Protein AF-A0AAU4LB09-F1 (afdb_monomer_lite)

Sequence (173 aa):
MRSGVSPAVLIAVTAITAFTTLAGAVIAAWISARNTRNTLEHTARQAESDREEERRAQRRTARRDVYAAYSTAALLAVRDISRMLYAPLDDRAEERSVARASQHDLVVAIGPLSIEGPEAVYDAARPVMSLVAEYRQVAKTREWSDAKVVEARNEASRAVSRFLRACSTALDE

Structure (mmCIF, N/CA/C/O backbone):
data_AF-A0AAU4LB09-F1
#
_entry.id   AF-A0AAU4LB09-F1
#
loop_
_atom_site.group_PDB
_atom_site.id
_atom_site.type_symbol
_atom_site.label_atom_id
_atom_site.label_alt_id
_atom_site.label_comp_id
_atom_site.label_asym_id
_atom_site.label_entity_id
_atom_site.label_seq_id
_atom_site.pdbx_PDB_ins_code
_atom_site.Cartn_x
_atom_site.Cartn_y
_atom_site.Cartn_z
_atom_site.occupancy
_atom_site.B_iso_or_equiv
_atom_site.auth_seq_id
_atom_site.auth_comp_id
_atom_site.auth_asym_id
_atom_site.auth_atom_id
_atom_site.pdbx_PDB_model_num
ATOM 1 N N . MET A 1 1 ? -59.293 20.859 75.700 1.00 45.00 1 MET A N 1
ATOM 2 C CA . MET A 1 1 ? -58.435 20.615 74.518 1.00 45.00 1 MET A CA 1
ATOM 3 C C . MET A 1 1 ? -57.000 20.349 74.964 1.00 45.00 1 MET A C 1
ATOM 5 O O . MET A 1 1 ? -56.219 21.280 75.064 1.00 45.00 1 MET A O 1
ATOM 9 N N . ARG A 1 2 ? -56.652 19.101 75.285 1.00 48.38 2 ARG A N 1
ATOM 10 C CA . ARG A 1 2 ? -55.256 18.638 75.356 1.00 48.38 2 ARG A CA 1
ATOM 11 C C . ARG A 1 2 ? -55.269 17.169 74.951 1.00 48.38 2 ARG A C 1
ATOM 13 O O . ARG A 1 2 ? -55.437 16.297 75.793 1.00 48.38 2 ARG A O 1
ATOM 20 N N . SER A 1 3 ? -55.202 16.907 73.648 1.00 52.47 3 SER A N 1
ATOM 21 C CA . SER A 1 3 ? -54.918 15.571 73.126 1.00 52.47 3 SER A CA 1
ATOM 22 C C . SER A 1 3 ? -53.477 15.238 73.513 1.00 52.47 3 SER A C 1
ATOM 24 O O . SER A 1 3 ? -52.533 15.577 72.803 1.00 52.47 3 SER A O 1
ATOM 26 N N . GLY A 1 4 ? -53.309 14.690 74.717 1.00 57.59 4 GLY A N 1
ATOM 27 C CA . GLY A 1 4 ? -52.025 14.278 75.262 1.00 57.59 4 GLY A CA 1
ATOM 28 C C . GLY A 1 4 ? -51.550 13.037 74.531 1.00 57.59 4 GLY A C 1
ATOM 29 O O . GLY A 1 4 ? -51.891 11.920 74.909 1.00 57.59 4 GLY A O 1
ATOM 30 N N . VAL A 1 5 ? -50.788 13.234 73.460 1.00 60.38 5 VAL A N 1
ATOM 31 C CA . VAL A 1 5 ? -50.026 12.149 72.847 1.00 60.38 5 VAL A CA 1
ATOM 32 C C . VAL A 1 5 ? -49.051 11.646 73.909 1.00 60.38 5 VAL A C 1
ATOM 34 O O . VAL A 1 5 ? -48.214 12.402 74.401 1.00 60.38 5 VAL A O 1
ATOM 37 N N . SER A 1 6 ? -49.206 10.384 74.310 1.00 74.88 6 SER A N 1
ATOM 38 C CA . SER A 1 6 ? -48.315 9.740 75.273 1.00 74.88 6 SER A CA 1
ATOM 39 C C . SER A 1 6 ? -46.868 9.789 74.752 1.00 74.88 6 SER A C 1
ATOM 41 O O . SER A 1 6 ? -46.650 9.539 73.563 1.00 74.88 6 SER A O 1
ATOM 43 N N . PRO A 1 7 ? -45.864 10.066 75.606 1.00 74.44 7 PRO A N 1
ATOM 44 C CA . PRO A 1 7 ? -44.456 10.051 75.205 1.00 74.44 7 PRO A CA 1
ATOM 45 C C . PRO A 1 7 ? -44.045 8.717 74.562 1.00 74.44 7 PRO A C 1
ATOM 47 O O . PRO A 1 7 ? -43.223 8.710 73.652 1.00 74.44 7 PRO A O 1
ATOM 50 N N . ALA A 1 8 ? -44.685 7.603 74.934 1.00 76.06 8 ALA A N 1
ATOM 51 C CA . ALA A 1 8 ? -44.470 6.305 74.295 1.00 76.06 8 ALA A CA 1
ATOM 52 C C . ALA A 1 8 ? -44.914 6.279 72.817 1.00 76.06 8 ALA A C 1
ATOM 54 O O . ALA A 1 8 ? -44.255 5.656 71.990 1.00 76.06 8 ALA A O 1
ATOM 55 N N . VAL A 1 9 ? -45.991 6.991 72.463 1.00 78.62 9 VAL A N 1
ATOM 56 C CA . VAL A 1 9 ? -46.482 7.098 71.077 1.00 78.62 9 VAL A CA 1
ATOM 57 C C . VAL A 1 9 ? -45.532 7.951 70.233 1.00 78.62 9 VAL A C 1
ATOM 59 O O . VAL A 1 9 ? -45.218 7.581 69.106 1.00 78.62 9 VAL A O 1
ATOM 62 N N . LEU A 1 10 ? -45.009 9.048 70.787 1.00 78.81 10 LEU A N 1
ATOM 63 C CA . LEU A 1 10 ? -43.995 9.882 70.125 1.00 78.81 10 LEU A CA 1
ATOM 64 C C . LEU A 1 10 ? -42.691 9.111 69.869 1.00 78.81 10 LEU A C 1
ATOM 66 O O . LEU A 1 10 ? -42.138 9.195 68.771 1.00 78.81 10 LEU A O 1
ATOM 70 N N . ILE A 1 11 ? -42.235 8.320 70.845 1.00 79.31 11 ILE A N 1
ATOM 71 C CA . ILE A 1 11 ? -41.048 7.459 70.715 1.00 79.31 11 ILE A CA 1
ATOM 72 C C . ILE A 1 11 ? -41.279 6.380 69.650 1.00 79.31 11 ILE A C 1
ATOM 74 O O . ILE A 1 11 ? -40.421 6.162 68.800 1.00 79.31 11 ILE A O 1
ATOM 78 N N . ALA A 1 12 ? -42.450 5.739 69.639 1.00 79.94 12 ALA A N 1
ATOM 79 C CA . ALA A 1 12 ? -42.778 4.733 68.633 1.00 79.94 12 ALA A CA 1
ATOM 80 C C . ALA A 1 12 ? -42.802 5.321 67.212 1.00 79.94 12 ALA A C 1
ATOM 82 O O . ALA A 1 12 ? -42.206 4.753 66.301 1.00 79.94 12 ALA A O 1
ATOM 83 N N . VAL A 1 13 ? -43.434 6.482 67.017 1.00 79.19 13 VAL A N 1
ATOM 84 C CA . VAL A 1 13 ? -43.514 7.139 65.701 1.00 79.19 13 VAL A CA 1
ATOM 85 C C . VAL A 1 13 ? -42.133 7.570 65.207 1.00 79.19 13 VAL A C 1
ATOM 87 O O . VAL A 1 13 ? -41.797 7.334 64.047 1.00 79.19 13 VAL A O 1
ATOM 90 N N . THR A 1 14 ? -41.309 8.161 66.073 1.00 79.88 14 THR A N 1
ATOM 91 C CA . THR A 1 14 ? -39.938 8.565 65.716 1.00 79.88 14 THR A CA 1
ATOM 92 C C . THR A 1 14 ? -39.040 7.365 65.425 1.00 79.88 14 THR A C 1
ATOM 94 O O . THR A 1 14 ? -38.305 7.403 64.441 1.00 79.88 14 THR A O 1
ATOM 97 N N . ALA A 1 15 ? -39.152 6.274 66.189 1.00 76.88 15 ALA A N 1
ATOM 98 C CA . ALA A 1 15 ? -38.444 5.025 65.914 1.00 76.88 15 ALA A CA 1
ATOM 99 C C . ALA A 1 15 ? -38.858 4.412 64.567 1.00 76.88 15 ALA A C 1
ATOM 101 O O . ALA A 1 15 ? -37.991 4.076 63.765 1.00 76.88 15 ALA A O 1
ATOM 102 N N . ILE A 1 16 ? -40.163 4.328 64.278 1.00 79.50 16 ILE A N 1
ATOM 103 C CA . ILE A 1 16 ? -40.682 3.823 62.995 1.00 79.50 16 ILE A CA 1
ATOM 104 C C . ILE A 1 16 ? -40.191 4.695 61.838 1.00 79.50 16 ILE A C 1
ATOM 106 O O . ILE A 1 16 ? -39.727 4.161 60.836 1.00 79.50 16 ILE A O 1
ATOM 110 N N . THR A 1 17 ? -40.243 6.020 61.992 1.00 80.81 17 THR A N 1
ATOM 111 C CA . THR A 1 17 ? -39.796 6.983 60.972 1.00 80.81 17 THR A CA 1
ATOM 112 C C . THR A 1 17 ? -38.291 6.886 60.723 1.00 80.81 17 THR A C 1
ATOM 114 O O . THR A 1 17 ? -37.844 6.898 59.576 1.00 80.81 17 THR A O 1
ATOM 117 N N . ALA A 1 18 ? -37.490 6.753 61.783 1.00 75.88 18 ALA A N 1
ATOM 118 C CA . ALA A 1 18 ? -36.053 6.533 61.664 1.00 75.88 18 ALA A CA 1
ATOM 119 C C . ALA A 1 18 ? -35.763 5.209 60.941 1.00 75.88 18 ALA A C 1
ATOM 121 O O . ALA A 1 18 ? -34.924 5.174 60.043 1.00 75.88 18 ALA A O 1
ATOM 122 N N . PHE A 1 19 ? -36.505 4.145 61.263 1.00 81.88 19 PHE A N 1
ATOM 123 C CA . PHE A 1 19 ? -36.343 2.836 60.635 1.00 81.88 19 PHE A CA 1
ATOM 124 C C . PHE A 1 19 ? -36.717 2.846 59.149 1.00 81.88 19 PHE A C 1
ATOM 126 O O . PHE A 1 19 ? -35.969 2.314 58.333 1.00 81.88 19 PHE A O 1
ATOM 133 N N . THR A 1 20 ? -37.829 3.479 58.764 1.00 81.69 20 THR A N 1
ATOM 134 C CA . THR A 1 20 ? -38.230 3.599 57.352 1.00 81.69 20 THR A CA 1
ATOM 135 C C . THR A 1 20 ? -37.278 4.479 56.554 1.00 81.69 20 THR A C 1
ATOM 137 O O . THR A 1 20 ? -36.965 4.144 55.414 1.00 81.69 20 THR A O 1
ATOM 140 N N . THR A 1 21 ? -36.756 5.553 57.149 1.00 83.12 21 THR A N 1
ATOM 141 C CA . THR A 1 21 ? -35.744 6.405 56.503 1.00 83.12 21 THR A CA 1
ATOM 142 C C . THR A 1 21 ? -34.449 5.628 56.258 1.00 83.12 21 THR A C 1
ATOM 144 O O . THR A 1 21 ? -33.885 5.680 55.165 1.00 83.12 21 THR A O 1
ATOM 147 N N . LEU A 1 22 ? -34.001 4.851 57.247 1.00 83.88 22 LEU A N 1
ATOM 148 C CA . LEU A 1 22 ? -32.783 4.045 57.160 1.00 83.88 22 LEU A CA 1
ATOM 149 C C . LEU A 1 22 ? -32.952 2.882 56.169 1.00 83.88 22 LEU A C 1
ATOM 151 O O . LEU A 1 22 ? -32.079 2.654 55.335 1.00 83.88 22 LEU A O 1
ATOM 155 N N . ALA A 1 23 ? -34.110 2.217 56.175 1.00 82.50 23 ALA A N 1
ATOM 156 C CA . ALA A 1 23 ? -34.463 1.203 55.183 1.00 82.50 23 ALA A CA 1
ATOM 157 C C . ALA A 1 23 ? -34.513 1.786 53.758 1.00 82.50 23 ALA A C 1
ATOM 159 O O . ALA A 1 23 ? -33.960 1.194 52.831 1.00 82.50 23 ALA A O 1
ATOM 160 N N . GLY A 1 24 ? -35.103 2.974 53.584 1.00 82.88 24 GLY A N 1
ATOM 161 C CA . GLY A 1 24 ? -35.122 3.691 52.309 1.00 82.88 24 GLY A CA 1
ATOM 162 C C . GLY A 1 24 ? -33.718 4.044 51.810 1.00 82.88 24 GLY A C 1
ATOM 163 O O . GLY A 1 24 ? -33.410 3.818 50.640 1.00 82.88 24 GLY A O 1
ATOM 164 N N . ALA A 1 25 ? -32.839 4.517 52.698 1.00 84.12 25 ALA A N 1
ATOM 165 C CA . ALA A 1 25 ? -31.447 4.822 52.370 1.00 84.12 25 ALA A CA 1
ATOM 166 C C . ALA A 1 25 ? -30.657 3.571 51.948 1.00 84.12 25 ALA A C 1
ATOM 168 O O . ALA A 1 25 ? -29.899 3.624 50.980 1.00 84.12 25 ALA A O 1
ATOM 169 N N . VAL A 1 26 ? -30.866 2.431 52.618 1.00 85.94 26 VAL A N 1
ATOM 170 C CA . VAL A 1 26 ? -30.232 1.150 52.257 1.00 85.94 26 VAL A CA 1
ATOM 171 C C . VAL A 1 26 ? -30.698 0.667 50.882 1.00 85.94 26 VAL A C 1
ATOM 173 O O . VAL A 1 26 ? -29.869 0.271 50.064 1.00 85.94 26 VAL A O 1
ATOM 176 N N . ILE A 1 27 ? -32.001 0.742 50.589 1.00 88.38 27 ILE A N 1
ATOM 177 C CA . ILE A 1 27 ? -32.548 0.362 49.277 1.00 88.38 27 ILE A CA 1
ATOM 178 C C . ILE A 1 27 ? -31.993 1.279 48.181 1.00 88.38 27 ILE A C 1
ATOM 180 O O . ILE A 1 27 ? -31.541 0.792 47.145 1.00 88.38 27 ILE A O 1
ATOM 184 N N . ALA A 1 28 ? -31.965 2.593 48.414 1.00 86.88 28 ALA A N 1
ATOM 185 C CA . ALA A 1 28 ? -31.410 3.555 47.466 1.00 86.88 28 ALA A CA 1
ATOM 186 C C . ALA A 1 28 ? -29.910 3.315 47.215 1.00 86.88 28 ALA A C 1
ATOM 188 O O . ALA A 1 28 ? -29.474 3.307 46.063 1.00 86.88 28 ALA A O 1
ATOM 189 N N . ALA A 1 29 ? -29.128 3.052 48.267 1.00 85.81 29 ALA A N 1
ATOM 190 C CA . ALA A 1 29 ? -27.713 2.708 48.152 1.00 85.81 29 ALA A CA 1
ATOM 191 C C . ALA A 1 29 ? -27.506 1.399 47.375 1.00 85.81 29 ALA A C 1
ATOM 193 O O . ALA A 1 29 ? -26.615 1.320 46.529 1.00 85.81 29 ALA A O 1
ATOM 194 N N . TRP A 1 30 ? -28.355 0.392 47.600 1.00 89.31 30 TRP A N 1
ATOM 195 C CA . TRP A 1 30 ? -28.299 -0.876 46.876 1.00 89.31 30 TRP A CA 1
ATOM 196 C C . TRP A 1 30 ? -28.640 -0.718 45.390 1.00 89.31 30 TRP A C 1
ATOM 198 O O . TRP A 1 30 ? -27.902 -1.220 44.541 1.00 89.31 30 TRP A O 1
ATOM 208 N N . ILE A 1 31 ? -29.699 0.028 45.057 1.00 92.19 31 ILE A N 1
ATOM 209 C CA . ILE A 1 31 ? -30.064 0.341 43.665 1.00 92.19 31 ILE A CA 1
ATOM 210 C C . ILE A 1 31 ? -28.939 1.132 42.990 1.00 92.19 31 ILE A C 1
ATOM 212 O O . ILE A 1 31 ? -28.545 0.807 41.872 1.00 92.19 31 ILE A O 1
ATOM 216 N N . SER A 1 32 ? -28.371 2.125 43.677 1.00 87.56 32 SER A N 1
ATOM 217 C CA . SER A 1 32 ? -27.243 2.913 43.169 1.00 87.56 32 SER A CA 1
ATOM 218 C C . SER A 1 32 ? -26.011 2.040 42.903 1.00 87.56 32 SER A C 1
ATOM 220 O O . SER A 1 32 ? -25.416 2.109 41.825 1.00 87.56 32 SER A O 1
ATOM 222 N N . ALA A 1 33 ? -25.670 1.137 43.827 1.00 89.06 33 ALA A N 1
ATOM 223 C CA . ALA A 1 33 ? -24.571 0.192 43.654 1.00 89.06 33 ALA A CA 1
ATOM 224 C C . ALA A 1 33 ? -24.824 -0.790 42.495 1.00 89.06 33 ALA A C 1
ATOM 226 O O . ALA A 1 33 ? -23.914 -1.081 41.715 1.00 89.06 33 ALA A O 1
ATOM 227 N N . ARG A 1 34 ? -26.064 -1.278 42.344 1.00 90.94 34 ARG A N 1
ATOM 228 C CA . ARG A 1 34 ? -26.485 -2.154 41.239 1.00 90.94 34 ARG A CA 1
ATOM 229 C C . ARG A 1 34 ? -26.370 -1.441 39.891 1.00 90.94 34 ARG A C 1
ATOM 231 O O . ARG A 1 34 ? -25.777 -1.996 38.971 1.00 90.94 34 ARG A O 1
ATOM 238 N N . ASN A 1 35 ? -26.878 -0.215 39.796 1.00 88.81 35 ASN A N 1
ATOM 239 C CA . ASN A 1 35 ? -26.799 0.597 38.584 1.00 88.81 35 ASN A CA 1
ATOM 240 C C . ASN A 1 35 ? -25.348 0.916 38.229 1.00 88.81 35 ASN A C 1
ATOM 242 O O . ASN A 1 35 ? -24.957 0.737 37.085 1.00 88.81 35 ASN A O 1
ATOM 246 N N . THR A 1 36 ? -24.528 1.285 39.216 1.00 89.06 36 THR A N 1
ATOM 247 C CA . THR A 1 36 ? -23.098 1.550 39.009 1.00 89.06 36 THR A CA 1
ATOM 248 C C . THR A 1 36 ? -22.377 0.318 38.461 1.00 89.06 36 THR A C 1
ATOM 250 O O . THR A 1 36 ? -21.617 0.440 37.505 1.00 89.06 36 THR A O 1
ATOM 253 N N . ARG A 1 37 ? -22.647 -0.882 38.998 1.00 89.31 37 ARG A N 1
ATOM 254 C CA . ARG A 1 37 ? -22.098 -2.136 38.449 1.00 89.31 37 ARG A CA 1
ATOM 255 C C . ARG A 1 37 ? -22.510 -2.359 36.997 1.00 89.31 37 ARG A C 1
ATOM 257 O O . ARG A 1 37 ? -21.643 -2.615 36.170 1.00 89.31 37 ARG A O 1
ATOM 264 N N . ASN A 1 38 ? -23.796 -2.213 36.683 1.00 90.00 38 ASN A N 1
ATOM 265 C CA . ASN A 1 38 ? -24.287 -2.386 35.316 1.00 90.00 38 ASN A CA 1
ATOM 266 C C . ASN A 1 38 ? -23.649 -1.369 34.352 1.00 90.00 38 ASN A C 1
ATOM 268 O O . ASN A 1 38 ? -23.241 -1.742 33.254 1.00 90.00 38 ASN A O 1
ATOM 272 N N . THR A 1 39 ? -23.510 -0.107 34.772 1.00 90.19 39 THR A N 1
ATOM 273 C CA . THR A 1 39 ? -22.841 0.936 33.985 1.00 90.19 39 THR A CA 1
ATOM 274 C C . THR A 1 39 ? -21.377 0.584 33.740 1.00 90.19 39 THR A C 1
ATOM 276 O O . THR A 1 39 ? -20.932 0.650 32.601 1.00 90.19 39 THR A O 1
ATOM 279 N N . LEU A 1 40 ? -20.639 0.147 34.766 1.00 91.62 40 LEU A N 1
ATOM 280 C CA . LEU A 1 40 ? -19.236 -0.256 34.622 1.00 91.62 40 LEU A CA 1
ATOM 281 C C . LEU A 1 40 ? -19.068 -1.454 33.678 1.00 91.62 40 LEU A C 1
ATOM 283 O O . LEU A 1 40 ? -18.153 -1.456 32.857 1.00 91.62 40 LEU A O 1
ATOM 287 N N . GLU A 1 41 ? -19.953 -2.451 33.755 1.00 91.19 41 GLU A N 1
ATOM 288 C CA . GLU A 1 41 ? -19.949 -3.590 32.830 1.00 91.19 41 GLU A CA 1
ATOM 289 C C . GLU A 1 41 ? -20.222 -3.158 31.384 1.00 91.19 41 GLU A C 1
ATOM 291 O O . GLU A 1 41 ? -19.565 -3.644 30.463 1.00 91.19 41 GLU A O 1
ATOM 296 N N . HIS A 1 42 ? -21.166 -2.238 31.165 1.00 91.00 42 HIS A N 1
ATOM 297 C CA . HIS A 1 42 ? -21.427 -1.681 29.837 1.00 91.00 42 HIS A CA 1
ATOM 298 C C . HIS A 1 42 ? -20.244 -0.874 29.304 1.00 91.00 42 HIS A C 1
ATOM 300 O O . HIS A 1 42 ? -19.824 -1.119 28.175 1.00 91.00 42 HIS A O 1
ATOM 306 N N . THR A 1 43 ? -19.647 0.003 30.113 1.00 89.69 43 THR A N 1
ATOM 307 C CA . THR A 1 43 ? -18.456 0.765 29.715 1.00 89.69 43 THR A CA 1
ATOM 308 C C . THR A 1 43 ? -17.283 -0.159 29.383 1.00 89.69 43 THR A C 1
ATOM 310 O O . THR A 1 43 ? -16.564 0.093 28.421 1.00 89.69 43 THR A O 1
ATOM 313 N N . ALA A 1 44 ? -17.093 -1.251 30.133 1.00 91.38 44 ALA A N 1
ATOM 314 C CA . ALA A 1 44 ? -16.033 -2.220 29.861 1.00 91.38 44 ALA A CA 1
ATOM 315 C C . ALA A 1 44 ? -16.234 -2.940 28.517 1.00 91.38 44 ALA A C 1
ATOM 317 O O . ALA A 1 44 ? -15.290 -3.029 27.734 1.00 91.38 44 ALA A O 1
ATOM 318 N N . ARG A 1 45 ? -17.461 -3.397 28.226 1.00 90.06 45 ARG A N 1
ATOM 319 C CA . ARG A 1 45 ? -17.794 -4.033 26.937 1.00 90.06 45 ARG A CA 1
ATOM 320 C C . ARG A 1 45 ? -17.649 -3.064 25.769 1.00 90.06 45 ARG A C 1
ATOM 322 O O . ARG A 1 45 ? -17.130 -3.444 24.726 1.00 90.06 45 ARG A O 1
ATOM 329 N N . GLN A 1 46 ? -18.076 -1.817 25.949 1.00 92.25 46 GLN A N 1
ATOM 330 C CA . GLN A 1 46 ? -17.938 -0.790 24.923 1.00 92.25 46 GLN A CA 1
ATOM 331 C C . GLN A 1 46 ? -16.463 -0.481 24.647 1.00 92.25 46 GLN A C 1
ATOM 333 O O . GLN A 1 46 ? -16.045 -0.519 23.500 1.00 92.25 46 GLN A O 1
ATOM 338 N N . ALA A 1 47 ? -15.643 -0.315 25.689 1.00 90.81 47 ALA A N 1
ATOM 339 C CA . ALA A 1 47 ? -14.207 -0.097 25.529 1.00 90.81 47 ALA A CA 1
ATOM 340 C C . ALA A 1 47 ? -13.485 -1.280 24.856 1.00 90.81 47 ALA A C 1
ATOM 342 O O . ALA A 1 47 ? -12.465 -1.089 24.196 1.00 90.81 47 ALA A O 1
ATOM 343 N N . GLU A 1 48 ? -13.967 -2.511 25.037 1.00 90.62 48 GLU A N 1
ATOM 344 C CA . GLU A 1 48 ? -13.442 -3.679 24.325 1.00 90.62 48 GLU A CA 1
ATOM 345 C C . GLU A 1 48 ? -13.813 -3.646 22.837 1.00 90.62 48 GLU A C 1
ATOM 347 O O . GLU A 1 48 ? -12.926 -3.797 21.996 1.00 90.62 48 GLU A O 1
ATOM 352 N N . SER A 1 49 ? -15.074 -3.341 22.516 1.00 91.38 49 SER A N 1
ATOM 353 C CA . SER A 1 49 ? -15.539 -3.139 21.136 1.00 91.38 49 SER A CA 1
ATOM 354 C C . SER A 1 49 ? -14.762 -2.027 20.428 1.00 91.38 49 SER A C 1
ATOM 356 O O . SER A 1 49 ? -14.246 -2.239 19.332 1.00 91.38 49 SER A O 1
ATOM 358 N N . ASP A 1 50 ? -14.595 -0.875 21.081 1.00 92.25 50 ASP A N 1
ATOM 359 C CA . ASP A 1 50 ? -13.882 0.278 20.527 1.00 92.25 50 ASP A CA 1
ATOM 360 C C . ASP A 1 50 ? -12.418 -0.079 20.221 1.00 92.25 50 ASP A C 1
ATOM 362 O O . ASP A 1 50 ? -11.909 0.218 19.142 1.00 92.25 50 ASP A O 1
ATOM 366 N N . ARG A 1 51 ? -11.742 -0.816 21.117 1.00 90.88 51 ARG A N 1
ATOM 367 C CA . ARG A 1 51 ? -10.368 -1.297 20.875 1.00 90.88 51 ARG A CA 1
ATOM 368 C C . ARG A 1 51 ? -10.288 -2.283 19.715 1.00 90.88 51 ARG A C 1
ATOM 370 O O . ARG A 1 51 ? -9.290 -2.296 18.993 1.00 90.88 51 ARG A O 1
ATOM 377 N N . GLU A 1 52 ? -11.277 -3.157 19.551 1.00 91.62 52 GLU A N 1
ATOM 378 C CA . GLU A 1 52 ? -11.323 -4.060 18.400 1.00 91.62 52 GLU A CA 1
ATOM 379 C C . GLU A 1 52 ? -11.511 -3.294 17.092 1.00 91.62 52 GLU A C 1
ATOM 381 O O . GLU A 1 52 ? -10.814 -3.571 16.112 1.00 91.62 52 GLU A O 1
ATOM 386 N N . GLU A 1 53 ? -12.416 -2.318 17.072 1.00 91.06 53 GLU A N 1
ATOM 387 C CA . GLU A 1 53 ? -12.652 -1.454 15.919 1.00 91.06 53 GLU A CA 1
ATOM 388 C C . GLU A 1 53 ? -11.418 -0.623 15.569 1.00 91.06 53 GLU A C 1
ATOM 390 O O . GLU A 1 53 ? -11.021 -0.594 14.401 1.00 91.06 53 GLU A O 1
ATOM 395 N N . GLU A 1 54 ? -10.750 -0.039 16.566 1.00 91.88 54 GLU A N 1
ATOM 396 C CA . GLU A 1 54 ? -9.485 0.677 16.400 1.00 91.88 54 GLU A CA 1
ATOM 397 C C . GLU A 1 54 ? -8.407 -0.226 15.801 1.00 91.88 54 GLU A C 1
ATOM 399 O O . GLU A 1 54 ? -7.763 0.148 14.821 1.00 91.88 54 GLU A O 1
ATOM 404 N N . ARG A 1 55 ? -8.234 -1.449 16.318 1.00 88.94 55 ARG A N 1
ATOM 405 C CA . ARG A 1 55 ? -7.265 -2.411 15.765 1.00 88.94 55 ARG A CA 1
ATOM 406 C C . ARG A 1 55 ? -7.600 -2.791 14.326 1.00 88.94 55 ARG A C 1
ATOM 408 O O . ARG A 1 55 ? -6.699 -2.883 13.492 1.00 88.94 55 ARG A O 1
ATOM 415 N N . ARG A 1 56 ? -8.880 -3.014 14.006 1.00 87.94 56 ARG A N 1
ATOM 416 C CA . ARG A 1 56 ? -9.327 -3.297 12.630 1.00 87.94 56 ARG A CA 1
ATOM 417 C C . ARG A 1 56 ? -9.054 -2.102 11.715 1.00 87.94 56 ARG A C 1
ATOM 419 O O . ARG A 1 56 ? -8.566 -2.293 10.603 1.00 87.94 56 ARG A O 1
ATOM 426 N N . ALA A 1 57 ? -9.317 -0.882 12.178 1.00 88.44 57 ALA A N 1
ATOM 427 C CA . ALA A 1 57 ? -9.038 0.342 11.436 1.00 88.44 57 ALA A CA 1
ATOM 428 C C . ALA A 1 57 ? -7.535 0.533 11.192 1.00 88.44 57 ALA A C 1
ATOM 430 O O . ALA A 1 57 ? -7.137 0.757 10.052 1.00 88.44 57 ALA A O 1
ATOM 431 N N . GLN A 1 58 ? -6.701 0.353 12.220 1.00 89.56 58 GLN A N 1
ATOM 432 C CA . GLN A 1 58 ? -5.242 0.423 12.112 1.00 89.56 58 GLN A CA 1
ATOM 433 C C . GLN A 1 58 ? -4.702 -0.584 11.093 1.00 89.56 58 GLN A C 1
ATOM 435 O O . GLN A 1 58 ? -3.898 -0.214 10.243 1.00 89.56 58 GLN A O 1
ATOM 440 N N . ARG A 1 59 ? -5.195 -1.831 11.105 1.00 88.12 59 ARG A N 1
ATOM 441 C CA . ARG A 1 59 ? -4.818 -2.848 10.108 1.00 88.12 59 ARG A CA 1
ATOM 442 C C . ARG A 1 59 ? -5.228 -2.462 8.688 1.00 88.12 59 ARG A C 1
ATOM 444 O O . ARG A 1 59 ? -4.446 -2.648 7.762 1.00 88.12 59 ARG A O 1
ATOM 451 N N . ARG A 1 60 ? -6.431 -1.905 8.493 1.00 89.06 60 ARG A N 1
ATOM 452 C CA . ARG A 1 60 ? -6.860 -1.411 7.171 1.00 89.06 60 ARG A CA 1
ATOM 453 C C . ARG A 1 60 ? -5.965 -0.280 6.673 1.00 89.06 60 ARG A C 1
ATOM 455 O O . ARG A 1 60 ? -5.607 -0.275 5.500 1.00 89.06 60 ARG A O 1
ATOM 462 N N . THR A 1 61 ? -5.589 0.652 7.546 1.00 90.88 61 THR A N 1
ATOM 463 C CA . THR A 1 61 ? -4.662 1.737 7.199 1.00 90.88 61 THR A CA 1
ATOM 464 C C . THR A 1 61 ? -3.281 1.190 6.846 1.00 90.88 61 THR A C 1
ATOM 466 O O . THR A 1 61 ? -2.791 1.480 5.761 1.00 90.88 61 THR A O 1
ATOM 469 N N . ALA A 1 62 ? -2.713 0.307 7.674 1.00 90.75 62 ALA A N 1
ATOM 470 C CA . ALA A 1 62 ? -1.418 -0.322 7.402 1.00 90.75 62 ALA A CA 1
ATOM 471 C C . ALA A 1 62 ? -1.400 -1.047 6.044 1.00 90.75 62 ALA A C 1
ATOM 473 O O . ALA A 1 62 ? -0.473 -0.873 5.255 1.00 90.75 62 ALA A O 1
ATOM 474 N N . ARG A 1 63 ? -2.466 -1.791 5.714 1.00 91.94 63 ARG A N 1
ATOM 475 C CA . ARG A 1 63 ? -2.624 -2.424 4.395 1.00 91.94 63 ARG A CA 1
ATOM 476 C C . ARG A 1 63 ? -2.641 -1.410 3.258 1.00 91.94 63 ARG A C 1
ATOM 478 O O . ARG A 1 63 ? -1.939 -1.603 2.271 1.00 91.94 63 ARG A O 1
ATOM 485 N N . ARG A 1 64 ? -3.418 -0.329 3.388 1.00 93.38 64 ARG A N 1
ATOM 486 C CA . ARG A 1 64 ? -3.475 0.740 2.375 1.00 93.38 64 ARG A CA 1
ATOM 487 C C . ARG A 1 64 ? -2.102 1.354 2.136 1.00 93.38 64 ARG A C 1
ATOM 489 O O . ARG A 1 64 ? -1.725 1.517 0.979 1.00 93.38 64 ARG A O 1
ATOM 496 N N . ASP A 1 65 ? -1.354 1.623 3.199 1.00 94.88 65 ASP A N 1
ATOM 497 C CA . ASP A 1 65 ? -0.020 2.216 3.108 1.00 94.88 65 ASP A CA 1
ATOM 498 C C . ASP A 1 65 ? 0.963 1.271 2.408 1.00 94.88 65 ASP A C 1
ATOM 500 O O . ASP A 1 65 ? 1.690 1.681 1.502 1.00 94.88 65 ASP A O 1
ATOM 504 N N . VAL A 1 66 ? 0.931 -0.021 2.748 1.00 95.38 66 VAL A N 1
ATOM 505 C CA . VAL A 1 66 ? 1.759 -1.044 2.094 1.00 95.38 66 VAL A CA 1
ATOM 506 C C . VAL A 1 66 ? 1.394 -1.207 0.615 1.00 95.38 66 VAL A C 1
ATOM 508 O O . VAL A 1 66 ? 2.281 -1.264 -0.241 1.00 95.38 66 VAL A O 1
ATOM 511 N N . TYR A 1 67 ? 0.101 -1.234 0.278 1.00 95.62 67 TYR A N 1
ATOM 512 C CA . TYR A 1 67 ? -0.353 -1.333 -1.113 1.00 95.62 67 TYR A CA 1
ATOM 513 C C . TYR A 1 67 ? 0.040 -0.092 -1.919 1.00 95.62 67 TYR A C 1
ATOM 515 O O . TYR A 1 67 ? 0.469 -0.210 -3.071 1.00 95.62 67 TYR A O 1
ATOM 523 N N . ALA A 1 68 ? -0.071 1.096 -1.320 1.00 96.00 68 ALA A N 1
ATOM 524 C CA . ALA A 1 68 ? 0.344 2.356 -1.924 1.00 96.00 68 ALA A CA 1
ATOM 525 C C . ALA A 1 68 ? 1.860 2.393 -2.164 1.00 96.00 68 ALA A C 1
ATOM 527 O O . ALA A 1 68 ? 2.298 2.759 -3.256 1.00 96.00 68 ALA A O 1
ATOM 528 N N . ALA A 1 69 ? 2.663 1.954 -1.193 1.00 96.31 69 ALA A N 1
ATOM 529 C CA . ALA A 1 69 ? 4.114 1.880 -1.329 1.00 96.31 69 ALA A CA 1
ATOM 530 C C . ALA A 1 69 ? 4.529 0.938 -2.471 1.00 96.31 69 ALA A C 1
ATOM 532 O O . ALA A 1 69 ? 5.292 1.337 -3.354 1.00 96.31 69 ALA A O 1
ATOM 533 N N . TYR A 1 70 ? 3.975 -0.279 -2.514 1.00 96.94 70 TYR A N 1
ATOM 534 C CA . TYR A 1 70 ? 4.307 -1.251 -3.558 1.00 96.94 70 TYR A CA 1
ATOM 535 C C . TYR A 1 70 ? 3.846 -0.803 -4.949 1.00 96.94 70 TYR A C 1
ATOM 537 O O . TYR A 1 70 ? 4.615 -0.864 -5.908 1.00 96.94 70 TYR A O 1
ATOM 545 N N . SER A 1 71 ? 2.607 -0.315 -5.078 1.00 96.50 71 SER A N 1
ATOM 546 C CA . SER A 1 71 ? 2.093 0.189 -6.361 1.00 96.50 71 SER A CA 1
ATOM 547 C C . SER A 1 71 ? 2.907 1.370 -6.881 1.00 96.50 71 SER A C 1
ATOM 549 O O . SER A 1 71 ? 3.229 1.412 -8.068 1.00 96.50 71 SER A O 1
ATOM 551 N N . THR A 1 72 ? 3.293 2.291 -5.997 1.00 97.50 72 THR A N 1
ATOM 552 C CA . THR A 1 72 ? 4.151 3.424 -6.348 1.00 97.50 72 THR A CA 1
ATOM 553 C C . THR A 1 72 ? 5.508 2.935 -6.837 1.00 97.50 72 THR A C 1
ATOM 555 O O . THR A 1 72 ? 5.921 3.307 -7.933 1.00 97.50 72 THR A O 1
ATOM 558 N N . ALA A 1 73 ? 6.170 2.042 -6.095 1.00 97.62 73 ALA A N 1
ATOM 559 C CA . ALA A 1 73 ? 7.455 1.478 -6.501 1.00 97.62 73 ALA A CA 1
ATOM 560 C C . ALA A 1 73 ? 7.365 0.748 -7.855 1.00 97.62 73 ALA A C 1
ATOM 562 O O . ALA A 1 73 ? 8.228 0.917 -8.716 1.00 97.62 73 ALA A O 1
ATOM 563 N N . ALA A 1 74 ? 6.286 -0.003 -8.093 1.00 96.81 74 ALA A N 1
ATOM 564 C CA . ALA A 1 74 ? 6.073 -0.721 -9.346 1.00 96.81 74 ALA A CA 1
ATOM 565 C C . ALA A 1 74 ? 5.874 0.225 -10.541 1.00 96.81 74 ALA A C 1
ATOM 567 O O . ALA A 1 74 ? 6.482 0.034 -11.598 1.00 96.81 74 ALA A O 1
ATOM 568 N N . LEU A 1 75 ? 5.054 1.266 -10.373 1.00 96.81 75 LEU A N 1
ATOM 569 C CA . LEU A 1 75 ? 4.823 2.280 -11.403 1.00 96.81 75 LEU A CA 1
ATOM 570 C C . LEU A 1 75 ? 6.096 3.077 -11.704 1.00 96.81 75 LEU A C 1
ATOM 572 O O . LEU A 1 75 ? 6.409 3.302 -12.876 1.00 96.81 75 LEU A O 1
ATOM 576 N N . LEU A 1 76 ? 6.850 3.462 -10.670 1.00 97.25 76 LEU A N 1
ATOM 577 C CA . LEU A 1 76 ? 8.133 4.149 -10.820 1.00 97.25 76 LEU A CA 1
ATOM 578 C C . LEU A 1 76 ? 9.148 3.273 -11.552 1.00 97.25 76 LEU A C 1
ATOM 580 O O . LEU A 1 76 ? 9.758 3.740 -12.508 1.00 97.25 76 LEU A O 1
ATOM 584 N N . ALA A 1 77 ? 9.268 1.992 -11.199 1.00 97.25 77 ALA A N 1
ATOM 585 C CA . ALA A 1 77 ? 10.177 1.078 -11.881 1.00 97.25 77 ALA A CA 1
ATOM 586 C C . ALA A 1 77 ? 9.863 0.964 -13.383 1.00 97.25 77 ALA A C 1
ATOM 588 O O . ALA A 1 77 ? 10.758 1.124 -14.212 1.00 97.25 77 ALA A O 1
ATOM 589 N N . VAL A 1 78 ? 8.593 0.764 -13.760 1.00 95.62 78 VAL A N 1
ATOM 590 C CA . VAL A 1 78 ? 8.185 0.703 -15.179 1.00 95.62 78 VAL A CA 1
ATOM 591 C C . VAL A 1 78 ? 8.459 2.029 -15.900 1.00 95.62 78 VAL A C 1
ATOM 593 O O . VAL A 1 78 ? 8.966 2.031 -17.030 1.00 95.62 78 VAL A O 1
ATOM 596 N N . ARG A 1 79 ? 8.151 3.163 -15.258 1.00 96.62 79 ARG A N 1
ATOM 597 C CA . ARG A 1 79 ? 8.406 4.507 -15.796 1.00 96.62 79 ARG A CA 1
ATOM 598 C C . ARG A 1 79 ? 9.896 4.740 -16.026 1.00 96.62 79 ARG A C 1
ATOM 600 O O . ARG A 1 79 ? 10.276 5.180 -17.105 1.00 96.62 79 ARG A O 1
ATOM 607 N N . ASP A 1 80 ? 10.731 4.441 -15.041 1.00 96.38 80 ASP A N 1
ATOM 608 C CA . ASP A 1 80 ? 12.157 4.766 -15.067 1.00 96.38 80 ASP A CA 1
ATOM 609 C C . ASP A 1 80 ? 12.928 3.846 -16.014 1.00 96.38 80 ASP A C 1
ATOM 611 O O . ASP A 1 80 ? 13.825 4.301 -16.719 1.00 96.38 80 ASP A O 1
ATOM 615 N N . ILE A 1 81 ? 12.512 2.582 -16.154 1.00 94.56 81 ILE A N 1
ATOM 616 C CA . ILE A 1 81 ? 13.019 1.709 -17.223 1.00 94.56 81 ILE A CA 1
ATOM 617 C C . ILE A 1 81 ? 12.645 2.271 -18.602 1.00 94.56 81 ILE A C 1
ATOM 619 O O . ILE A 1 81 ? 13.475 2.267 -19.513 1.00 94.56 81 ILE A O 1
ATOM 623 N N . SER A 1 82 ? 11.424 2.798 -18.757 1.00 93.12 82 SER A N 1
ATOM 624 C CA . SER A 1 82 ? 11.013 3.450 -20.007 1.00 93.12 82 SER A CA 1
ATOM 625 C C . SER A 1 82 ? 11.857 4.700 -20.281 1.00 93.12 82 SER A C 1
ATOM 627 O O . SER A 1 82 ? 12.340 4.874 -21.396 1.00 93.12 82 SER A O 1
ATOM 629 N N . ARG A 1 83 ? 12.094 5.549 -19.273 1.00 93.19 83 ARG A N 1
ATOM 630 C CA . ARG A 1 83 ? 12.949 6.741 -19.405 1.00 93.19 83 ARG A CA 1
ATOM 631 C C . ARG A 1 83 ? 14.373 6.375 -19.803 1.00 93.19 83 ARG A C 1
ATOM 633 O O . ARG A 1 83 ? 14.878 6.907 -20.783 1.00 93.19 83 ARG A O 1
ATOM 640 N N . MET A 1 84 ? 14.975 5.402 -19.124 1.00 93.06 84 MET A N 1
ATOM 641 C CA . MET A 1 84 ? 16.303 4.871 -19.442 1.00 93.06 84 MET A CA 1
ATOM 642 C C . MET A 1 84 ? 16.438 4.423 -20.901 1.00 93.06 84 MET A C 1
ATOM 644 O O . MET A 1 84 ? 17.483 4.637 -21.522 1.00 93.06 84 MET A O 1
ATOM 648 N N . LEU A 1 85 ? 15.403 3.786 -21.451 1.00 89.69 85 LEU A N 1
ATOM 649 C CA . LEU A 1 85 ? 15.405 3.320 -22.834 1.00 89.69 85 LEU A CA 1
ATOM 650 C C . LEU A 1 85 ? 15.491 4.490 -23.828 1.00 89.69 85 LEU A C 1
ATOM 652 O O . LEU A 1 85 ? 16.331 4.460 -24.735 1.00 89.69 85 LEU A O 1
ATOM 656 N N . TYR A 1 86 ? 14.657 5.512 -23.624 1.00 88.50 86 TYR A N 1
ATOM 657 C CA . TYR A 1 86 ? 14.515 6.669 -24.517 1.00 88.50 86 TYR A CA 1
ATOM 658 C C . TYR A 1 86 ? 15.444 7.844 -24.177 1.00 88.50 86 TYR A C 1
ATOM 660 O O . TYR A 1 86 ? 15.417 8.859 -24.870 1.00 88.50 86 TYR A O 1
ATOM 668 N N . ALA A 1 87 ? 16.275 7.713 -23.143 1.00 88.38 87 ALA A N 1
ATOM 669 C CA . ALA A 1 87 ? 17.213 8.746 -22.732 1.00 88.38 87 ALA A CA 1
ATOM 670 C C . ALA A 1 87 ? 18.248 9.067 -23.836 1.00 88.38 87 ALA A C 1
ATOM 672 O O . ALA A 1 87 ? 18.739 8.141 -24.513 1.00 88.38 87 ALA A O 1
ATOM 673 N N . PRO A 1 88 ? 18.634 10.352 -23.986 1.00 88.88 88 PRO A N 1
ATOM 674 C CA . PRO A 1 88 ? 19.805 10.759 -24.758 1.00 88.88 88 PRO A CA 1
ATOM 675 C C . PRO A 1 88 ? 21.070 10.008 -24.323 1.00 88.88 88 PRO A C 1
ATOM 677 O O . PRO A 1 88 ? 21.150 9.467 -23.219 1.00 88.88 88 PRO A O 1
ATOM 680 N N . LEU A 1 89 ? 22.079 9.944 -25.199 1.00 84.44 89 LEU A N 1
ATOM 681 C CA . LEU A 1 89 ? 23.330 9.235 -24.894 1.00 84.44 89 LEU A CA 1
ATOM 682 C C . LEU A 1 89 ? 24.031 9.796 -23.653 1.00 84.44 89 LEU A C 1
ATOM 684 O O . LEU A 1 89 ? 24.536 9.000 -22.858 1.00 84.44 89 LEU A O 1
ATOM 688 N N . ASP A 1 90 ? 23.989 11.115 -23.483 1.00 87.19 90 ASP A N 1
ATOM 689 C CA . ASP A 1 90 ? 24.649 11.831 -22.391 1.00 87.19 90 ASP A CA 1
ATOM 690 C C . ASP A 1 90 ? 24.002 11.521 -21.026 1.00 87.19 90 ASP A C 1
ATOM 692 O O . ASP A 1 90 ? 24.711 11.299 -20.046 1.00 87.19 90 ASP A O 1
ATOM 696 N N . ASP A 1 91 ? 22.677 11.336 -20.982 1.00 88.69 91 ASP A N 1
ATOM 697 C CA . ASP A 1 91 ? 21.920 11.070 -19.743 1.00 88.69 91 ASP A CA 1
ATOM 698 C C . ASP A 1 91 ? 21.757 9.566 -19.435 1.00 88.69 91 ASP A C 1
ATOM 700 O O . ASP A 1 91 ? 21.308 9.155 -18.360 1.00 88.69 91 ASP A O 1
ATOM 704 N N . ARG A 1 92 ? 22.129 8.682 -20.372 1.00 85.00 92 ARG A N 1
ATOM 705 C CA . ARG A 1 92 ? 21.850 7.234 -20.284 1.00 85.00 92 ARG A CA 1
ATOM 706 C C . ARG A 1 92 ? 22.532 6.544 -19.095 1.00 85.00 92 ARG A C 1
ATOM 708 O O . ARG A 1 92 ? 22.124 5.442 -18.711 1.00 85.00 92 ARG A O 1
ATOM 715 N N . ALA A 1 93 ? 23.619 7.095 -18.559 1.00 88.50 93 ALA A N 1
ATOM 716 C CA . ALA A 1 93 ? 24.276 6.545 -17.371 1.00 88.50 93 ALA A CA 1
ATOM 717 C C . ALA A 1 93 ? 23.460 6.822 -16.099 1.00 88.50 93 ALA A C 1
ATOM 719 O O . ALA A 1 93 ? 23.224 5.901 -15.314 1.00 88.50 93 ALA A O 1
ATOM 720 N N . GLU A 1 94 ? 22.981 8.056 -15.948 1.00 93.12 94 GLU A N 1
ATOM 721 C CA . GLU A 1 94 ? 22.144 8.487 -14.830 1.00 93.12 94 GLU A CA 1
ATOM 722 C C . GLU A 1 94 ? 20.804 7.750 -14.837 1.00 93.12 94 GLU A C 1
ATOM 724 O O . GLU A 1 94 ? 20.466 7.074 -13.867 1.00 93.12 94 GLU A O 1
ATOM 729 N N . GLU A 1 95 ? 20.100 7.746 -15.969 1.00 92.69 95 GLU A N 1
ATOM 730 C CA . GLU A 1 95 ? 18.797 7.082 -16.089 1.00 92.69 95 GLU A CA 1
ATOM 731 C C . GLU A 1 95 ? 18.900 5.556 -15.873 1.00 92.69 95 GLU A C 1
ATOM 733 O O . GLU A 1 95 ? 17.993 4.926 -15.329 1.00 92.69 95 GLU A O 1
ATOM 738 N N . ARG A 1 96 ? 20.047 4.933 -16.200 1.00 91.94 96 ARG A N 1
ATOM 739 C CA . ARG A 1 96 ? 20.323 3.526 -15.837 1.00 91.94 96 ARG A CA 1
ATOM 740 C C . ARG A 1 96 ? 20.445 3.315 -14.334 1.00 91.94 96 ARG A C 1
ATOM 742 O O . ARG A 1 96 ? 20.055 2.249 -13.845 1.00 91.94 96 ARG A O 1
ATOM 749 N N . SER A 1 97 ? 21.047 4.272 -13.633 1.00 95.44 97 SER A N 1
ATOM 750 C CA . SER A 1 97 ? 21.170 4.250 -12.177 1.00 95.44 97 SER A CA 1
ATOM 751 C C . SER A 1 97 ? 19.792 4.390 -11.533 1.00 95.44 97 SER A C 1
ATOM 753 O O . SER A 1 97 ? 19.420 3.547 -10.718 1.00 95.44 97 SER A O 1
ATOM 755 N N . VAL A 1 98 ? 18.992 5.357 -11.993 1.00 96.50 98 VAL A N 1
ATOM 756 C CA . VAL A 1 98 ? 17.613 5.582 -11.530 1.00 96.50 98 VAL A CA 1
ATOM 757 C C . VAL A 1 98 ? 16.749 4.342 -11.757 1.00 96.50 98 VAL A C 1
ATOM 759 O O . VAL A 1 98 ? 16.174 3.820 -10.811 1.00 96.50 98 VAL A O 1
ATOM 762 N N . ALA A 1 99 ? 16.739 3.772 -12.966 1.00 95.06 99 ALA A N 1
ATOM 763 C CA . ALA A 1 99 ? 15.976 2.554 -13.248 1.00 95.06 99 ALA A CA 1
ATOM 764 C C . ALA A 1 99 ? 16.401 1.358 -12.373 1.00 95.06 99 ALA A C 1
ATOM 766 O O . ALA A 1 99 ? 15.581 0.507 -12.026 1.00 95.06 99 ALA A O 1
ATOM 767 N N . ARG A 1 100 ? 17.689 1.271 -12.007 1.00 95.06 100 ARG A N 1
ATOM 768 C CA . ARG A 1 100 ? 18.187 0.243 -11.082 1.00 95.06 100 ARG A CA 1
ATOM 769 C C . ARG A 1 100 ? 17.710 0.494 -9.653 1.00 95.06 100 ARG A C 1
ATOM 771 O O . ARG A 1 100 ? 17.352 -0.474 -8.987 1.00 95.06 100 ARG A O 1
ATOM 778 N N . ALA A 1 101 ? 17.726 1.745 -9.203 1.00 97.62 101 ALA A N 1
ATOM 779 C CA . ALA A 1 101 ? 17.236 2.138 -7.888 1.00 97.62 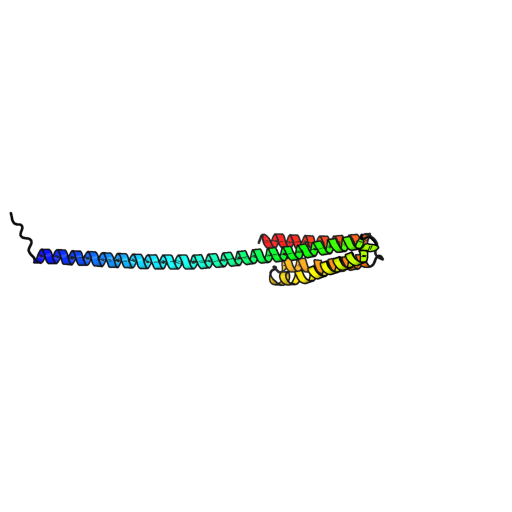101 ALA A CA 1
ATOM 780 C C . ALA A 1 101 ? 15.734 1.849 -7.762 1.00 97.62 101 ALA A C 1
ATOM 782 O O . ALA A 1 101 ? 15.345 1.087 -6.888 1.00 97.62 101 ALA A O 1
ATOM 783 N N . SER A 1 102 ? 14.917 2.285 -8.722 1.00 96.94 102 SER A N 1
ATOM 784 C CA . SER A 1 102 ? 13.468 2.041 -8.705 1.00 96.94 102 SER A CA 1
ATOM 785 C C . SER A 1 102 ? 13.118 0.547 -8.762 1.00 96.94 102 SER A C 1
ATOM 787 O O . SER A 1 102 ? 12.177 0.096 -8.111 1.00 96.94 102 SER A O 1
ATOM 789 N N . GLN A 1 103 ? 13.899 -0.265 -9.489 1.00 96.00 103 GLN A N 1
ATOM 790 C CA . GLN A 1 103 ? 13.753 -1.725 -9.439 1.00 96.00 103 GLN A CA 1
ATOM 791 C C . GLN A 1 103 ? 14.105 -2.291 -8.052 1.00 96.00 103 GLN A C 1
ATOM 793 O O . GLN A 1 103 ? 13.454 -3.227 -7.591 1.00 96.00 103 GLN A O 1
ATOM 798 N N . HIS A 1 104 ? 15.141 -1.767 -7.398 1.00 96.81 104 HIS A N 1
ATOM 799 C CA . HIS A 1 104 ? 15.509 -2.184 -6.048 1.00 96.81 104 HIS A CA 1
ATOM 800 C C . HIS A 1 104 ? 14.427 -1.806 -5.030 1.00 96.81 104 HIS A C 1
ATOM 802 O O . HIS A 1 104 ? 14.037 -2.657 -4.235 1.00 96.81 104 HIS A O 1
ATOM 808 N 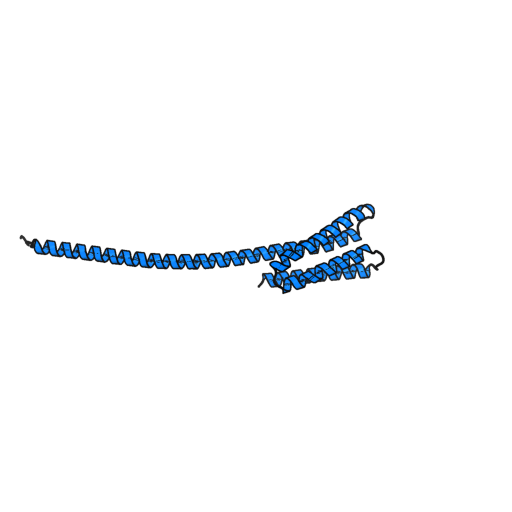N . ASP A 1 105 ? 13.873 -0.599 -5.115 1.00 97.25 105 ASP A N 1
ATOM 809 C CA . ASP A 1 105 ? 12.786 -0.144 -4.246 1.00 97.25 105 ASP A CA 1
ATOM 810 C C . ASP A 1 105 ? 11.549 -1.040 -4.380 1.00 97.25 105 ASP A C 1
ATOM 812 O O . ASP A 1 105 ? 10.928 -1.400 -3.381 1.00 97.25 105 ASP A O 1
ATOM 816 N N . LEU A 1 106 ? 11.236 -1.498 -5.598 1.00 96.88 106 LEU A N 1
ATOM 817 C CA . LEU A 1 106 ? 10.182 -2.488 -5.834 1.00 96.88 106 LEU A CA 1
ATOM 818 C C . LEU A 1 106 ? 10.461 -3.828 -5.129 1.00 96.88 106 LEU A C 1
ATOM 820 O O . LEU A 1 106 ? 9.547 -4.431 -4.567 1.00 96.88 106 LEU A O 1
ATOM 824 N N . VAL A 1 107 ? 11.712 -4.300 -5.149 1.00 95.31 107 VAL A N 1
ATOM 825 C CA . VAL A 1 107 ? 12.121 -5.526 -4.439 1.00 95.31 107 VAL A CA 1
ATOM 826 C C . VAL A 1 107 ? 11.969 -5.343 -2.930 1.00 95.31 107 VAL A C 1
ATOM 828 O O . VAL A 1 107 ? 11.477 -6.242 -2.258 1.00 95.31 107 VAL A O 1
ATOM 831 N N . VAL A 1 108 ? 12.359 -4.189 -2.390 1.00 95.94 108 VAL A N 1
ATOM 832 C CA . VAL A 1 108 ? 12.236 -3.891 -0.955 1.00 95.94 108 VAL A CA 1
ATOM 833 C C . VAL A 1 108 ? 10.766 -3.794 -0.539 1.00 95.94 108 VAL A C 1
ATOM 835 O O . VAL A 1 108 ? 10.375 -4.345 0.491 1.00 95.94 108 VAL A O 1
ATOM 838 N N . ALA A 1 109 ? 9.927 -3.168 -1.366 1.00 94.94 109 ALA A N 1
ATOM 839 C CA . ALA A 1 109 ? 8.512 -2.963 -1.078 1.00 94.94 109 ALA A CA 1
ATOM 840 C C . ALA A 1 109 ? 7.692 -4.266 -1.010 1.00 94.94 109 ALA A C 1
ATOM 842 O O . ALA A 1 109 ? 6.600 -4.255 -0.442 1.00 94.94 109 ALA A O 1
ATOM 843 N N . ILE A 1 110 ? 8.179 -5.393 -1.557 1.00 94.00 110 ILE A N 1
ATOM 844 C CA . ILE A 1 110 ? 7.441 -6.666 -1.479 1.00 94.00 110 ILE A CA 1
ATOM 845 C C . ILE A 1 110 ? 7.453 -7.279 -0.070 1.00 94.00 110 ILE A C 1
ATOM 847 O O . ILE A 1 110 ? 6.545 -8.031 0.276 1.00 94.00 110 ILE A O 1
ATOM 851 N N . GLY A 1 111 ? 8.461 -6.962 0.751 1.00 93.19 111 GLY A N 1
ATOM 852 C CA . GLY A 1 111 ? 8.603 -7.518 2.101 1.00 93.19 111 GLY A CA 1
ATOM 853 C C . GLY A 1 111 ? 7.423 -7.166 3.016 1.00 93.19 111 GLY A C 1
ATOM 854 O O . GLY A 1 111 ? 6.781 -8.067 3.548 1.00 93.19 111 GLY A O 1
ATOM 855 N N . PRO A 1 112 ? 7.063 -5.880 3.167 1.00 93.50 112 PRO A N 1
ATOM 856 C CA . PRO A 1 112 ? 5.873 -5.493 3.927 1.00 93.50 112 PRO A CA 1
ATOM 857 C C . PRO A 1 112 ? 4.578 -6.117 3.384 1.00 93.50 112 PRO A C 1
ATOM 859 O O . PRO A 1 112 ? 3.697 -6.493 4.156 1.00 93.50 112 PRO A O 1
ATOM 862 N N . LEU A 1 113 ? 4.475 -6.291 2.061 1.00 92.44 113 LEU A N 1
ATOM 863 C CA . LEU A 1 113 ? 3.309 -6.899 1.421 1.00 92.44 113 LEU A CA 1
ATOM 864 C C . LEU A 1 113 ? 3.113 -8.365 1.829 1.00 92.44 113 LEU A C 1
ATOM 866 O O . LEU A 1 113 ? 1.974 -8.787 2.005 1.00 92.44 113 LEU A O 1
ATOM 870 N N . SER A 1 114 ? 4.198 -9.125 2.020 1.00 90.81 114 SER A N 1
ATOM 871 C CA . SER A 1 114 ? 4.112 -10.525 2.459 1.00 90.81 114 SER A CA 1
ATOM 872 C C . SER A 1 114 ? 3.671 -10.684 3.915 1.00 90.81 114 SER A C 1
ATOM 874 O O . SER A 1 114 ? 3.324 -11.787 4.324 1.00 90.81 114 SER A O 1
ATOM 876 N N . ILE A 1 115 ? 3.745 -9.613 4.709 1.00 91.00 115 ILE A N 1
ATOM 877 C CA . ILE A 1 115 ? 3.395 -9.615 6.134 1.00 91.00 115 ILE A CA 1
ATOM 878 C C . ILE A 1 115 ? 1.960 -9.112 6.333 1.00 91.00 115 ILE A C 1
ATOM 880 O O . ILE A 1 115 ? 1.194 -9.717 7.078 1.00 91.00 115 ILE A O 1
ATOM 884 N N . GLU A 1 116 ? 1.595 -8.014 5.668 1.00 88.12 116 GLU A N 1
ATOM 885 C CA . GLU A 1 116 ? 0.332 -7.302 5.918 1.00 88.12 116 GLU A CA 1
ATOM 886 C C . GLU A 1 116 ? -0.799 -7.677 4.942 1.00 88.12 116 GLU A C 1
ATOM 888 O O . GLU A 1 116 ? -1.989 -7.540 5.265 1.00 88.12 116 GLU A O 1
ATOM 893 N N . GLY A 1 117 ? -0.440 -8.122 3.733 1.00 82.25 117 GLY A N 1
ATOM 894 C CA . GLY A 1 117 ? -1.374 -8.398 2.646 1.00 82.25 117 GLY A CA 1
ATOM 895 C C . GLY A 1 117 ? -2.002 -9.796 2.721 1.00 82.25 117 GLY A C 1
ATOM 896 O O . GLY A 1 117 ? -1.354 -10.744 3.162 1.00 82.25 117 GLY A O 1
ATOM 897 N N . PRO A 1 118 ? -3.257 -9.965 2.266 1.00 88.06 118 PRO A N 1
ATOM 898 C CA . PRO A 1 118 ? -3.818 -11.283 2.016 1.00 88.06 118 PRO A CA 1
ATOM 899 C C . PRO A 1 118 ? -3.054 -1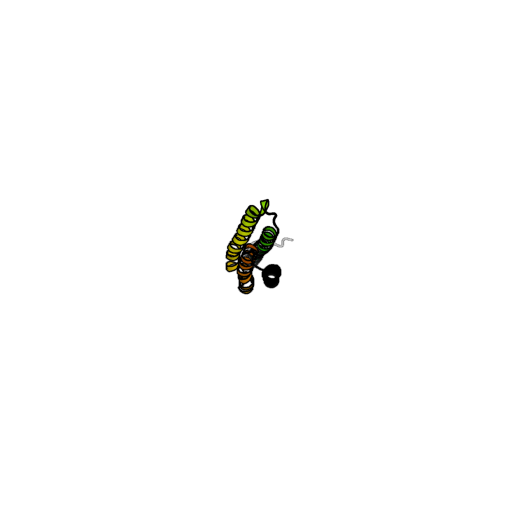1.970 0.879 1.00 88.06 118 PRO A C 1
ATOM 901 O O . PRO A 1 118 ? -2.529 -11.315 -0.027 1.00 88.06 118 PRO A O 1
ATOM 904 N N . GLU A 1 119 ? -3.040 -13.302 0.908 1.00 90.50 119 GLU A N 1
ATOM 905 C CA . GLU A 1 119 ? -2.268 -14.145 -0.015 1.00 90.50 119 GLU A CA 1
ATOM 906 C C . GLU A 1 119 ? -2.534 -13.800 -1.489 1.00 90.50 119 GLU A C 1
ATOM 908 O O . GLU A 1 119 ? -1.596 -13.628 -2.261 1.00 90.50 119 GLU A O 1
ATOM 913 N N . ALA A 1 120 ? -3.793 -13.531 -1.852 1.00 91.75 120 ALA A N 1
ATOM 914 C CA . ALA A 1 120 ? -4.176 -13.135 -3.209 1.00 91.75 120 ALA A CA 1
ATOM 915 C C . ALA A 1 120 ? -3.486 -11.847 -3.709 1.00 91.75 120 ALA A C 1
ATOM 917 O O . ALA A 1 120 ? -3.142 -11.739 -4.888 1.00 91.75 120 ALA A O 1
ATOM 918 N N . VAL A 1 121 ? -3.265 -10.861 -2.830 1.00 93.75 121 VAL A N 1
ATOM 919 C CA . VAL A 1 121 ? -2.569 -9.610 -3.184 1.00 93.75 121 VAL A CA 1
ATOM 920 C C . VAL A 1 121 ? -1.073 -9.865 -3.346 1.00 93.75 121 VAL A C 1
ATOM 922 O O . VAL A 1 121 ? -0.454 -9.361 -4.286 1.00 93.75 121 VAL A O 1
ATOM 925 N N . TYR A 1 122 ? -0.496 -10.679 -2.464 1.00 94.25 122 TYR A N 1
ATOM 926 C CA . TYR A 1 122 ? 0.908 -11.066 -2.545 1.00 94.25 122 TYR A CA 1
ATOM 927 C C . TYR A 1 122 ? 1.207 -11.878 -3.817 1.00 94.25 122 TYR A C 1
ATOM 929 O O . TYR A 1 122 ? 2.163 -11.582 -4.540 1.00 94.25 122 TYR A O 1
ATOM 937 N N . ASP A 1 123 ? 0.344 -12.831 -4.161 1.00 94.44 123 ASP A N 1
ATOM 938 C CA . ASP A 1 123 ? 0.454 -13.625 -5.385 1.00 94.44 123 ASP A CA 1
ATOM 939 C C . ASP A 1 123 ? 0.324 -12.775 -6.649 1.00 94.44 123 ASP A C 1
ATOM 941 O O . ASP A 1 123 ? 1.028 -13.014 -7.631 1.00 94.44 123 ASP A O 1
ATOM 945 N N . ALA A 1 124 ? -0.514 -11.736 -6.626 1.00 95.06 124 ALA A N 1
ATOM 946 C CA . ALA A 1 124 ? -0.612 -10.785 -7.728 1.00 95.06 124 ALA A CA 1
ATOM 947 C C . ALA A 1 124 ? 0.634 -9.886 -7.857 1.00 95.06 124 ALA A C 1
ATOM 949 O O . ALA A 1 124 ? 0.953 -9.438 -8.962 1.00 95.06 124 ALA A O 1
ATOM 950 N N . ALA A 1 125 ? 1.352 -9.634 -6.759 1.00 94.50 125 ALA A N 1
ATOM 951 C CA . ALA A 1 125 ? 2.560 -8.813 -6.734 1.00 94.50 125 ALA A CA 1
ATOM 952 C C . ALA A 1 125 ? 3.808 -9.556 -7.229 1.00 94.50 125 ALA A C 1
ATOM 954 O O . ALA A 1 125 ? 4.622 -8.981 -7.949 1.00 94.50 125 ALA A O 1
ATOM 955 N N . ARG A 1 126 ? 3.968 -10.846 -6.908 1.00 93.56 126 ARG A N 1
ATOM 956 C CA . ARG A 1 126 ? 5.171 -11.620 -7.281 1.00 93.56 126 ARG A CA 1
ATOM 957 C C . ARG A 1 126 ? 5.538 -11.538 -8.777 1.00 93.56 126 ARG A C 1
ATOM 959 O O . ARG A 1 126 ? 6.708 -11.276 -9.069 1.00 93.56 126 ARG A O 1
ATOM 966 N N . PRO A 1 127 ? 4.597 -11.687 -9.733 1.00 95.75 127 PRO A N 1
ATOM 967 C CA . PRO A 1 127 ? 4.897 -11.561 -11.159 1.00 95.75 127 PRO A CA 1
ATOM 968 C C . PRO A 1 127 ? 5.357 -10.162 -11.577 1.00 95.75 127 PRO A C 1
ATOM 970 O O . PRO A 1 127 ? 6.027 -10.020 -12.595 1.00 95.75 127 PRO A O 1
ATOM 973 N N . VAL A 1 128 ? 5.001 -9.113 -10.827 1.00 96.44 128 VAL A N 1
ATOM 974 C CA . VAL A 1 128 ? 5.411 -7.739 -11.148 1.00 96.44 128 VAL A CA 1
ATOM 975 C C . VAL A 1 128 ? 6.930 -7.623 -11.078 1.00 96.44 128 VAL A C 1
ATOM 977 O O . VAL A 1 128 ? 7.540 -7.074 -11.989 1.00 96.44 128 VAL A O 1
ATOM 980 N N . MET A 1 129 ? 7.564 -8.201 -10.054 1.00 94.62 129 MET A N 1
ATOM 981 C CA . MET A 1 129 ? 9.022 -8.158 -9.909 1.00 94.62 129 MET A CA 1
ATOM 982 C C . MET A 1 129 ? 9.751 -8.843 -11.064 1.00 94.62 129 MET A C 1
ATOM 984 O O . MET A 1 129 ? 10.712 -8.283 -11.595 1.00 94.62 129 MET A O 1
ATOM 988 N N . SER A 1 130 ? 9.308 -10.043 -11.453 1.00 94.88 130 SER A N 1
ATOM 989 C CA . SER A 1 130 ? 9.947 -10.797 -12.534 1.00 94.88 130 SER A CA 1
ATOM 990 C C . SER A 1 130 ? 9.773 -10.094 -13.876 1.00 94.88 130 SER A C 1
ATOM 992 O O . SER A 1 130 ? 10.756 -9.914 -14.588 1.00 94.88 130 SER A O 1
ATOM 994 N N . LEU A 1 131 ? 8.567 -9.611 -14.182 1.00 95.31 131 LEU A N 1
ATOM 995 C CA . LEU A 1 131 ? 8.274 -8.936 -15.449 1.00 95.31 131 LEU A CA 1
ATOM 996 C C . LEU A 1 131 ? 8.938 -7.556 -15.550 1.00 95.31 131 LEU A C 1
ATOM 998 O O . LEU A 1 131 ? 9.376 -7.157 -16.624 1.00 95.31 131 LEU A O 1
ATOM 1002 N N . VAL A 1 132 ? 9.077 -6.827 -14.439 1.00 95.31 132 VAL A N 1
ATOM 1003 C CA . VAL A 1 132 ? 9.850 -5.572 -14.402 1.00 95.31 132 VAL A CA 1
ATOM 1004 C C . VAL A 1 132 ? 11.345 -5.844 -14.593 1.00 95.31 132 VAL A C 1
ATOM 1006 O O . VAL A 1 132 ? 12.020 -5.104 -15.312 1.00 95.31 132 VAL A O 1
ATOM 1009 N N . ALA A 1 133 ? 11.876 -6.912 -13.988 1.00 94.81 133 ALA A N 1
ATOM 1010 C CA . ALA A 1 133 ? 13.266 -7.315 -14.186 1.00 94.81 133 ALA A CA 1
ATOM 1011 C C . ALA A 1 133 ? 13.540 -7.732 -15.636 1.00 94.81 133 ALA A C 1
ATOM 1013 O O . ALA A 1 133 ? 14.543 -7.310 -16.215 1.00 94.81 133 ALA A O 1
ATOM 1014 N N . GLU A 1 134 ? 12.629 -8.506 -16.225 1.00 93.69 134 GLU A N 1
ATOM 1015 C CA . GLU A 1 134 ? 12.664 -8.884 -17.632 1.00 93.69 134 GLU A CA 1
ATOM 1016 C C . GLU A 1 134 ? 12.611 -7.647 -18.524 1.00 93.69 134 GLU A C 1
ATOM 1018 O O . GLU A 1 134 ? 13.520 -7.449 -19.326 1.00 93.69 134 GLU A O 1
ATOM 1023 N N . TYR A 1 135 ? 11.644 -6.748 -18.317 1.00 93.62 135 TYR A N 1
ATOM 1024 C CA . TYR A 1 135 ? 11.538 -5.510 -19.087 1.00 93.62 135 TYR A CA 1
ATOM 1025 C C . TYR A 1 135 ? 12.834 -4.691 -19.057 1.00 93.62 135 TYR A C 1
ATOM 1027 O O . TYR A 1 135 ? 13.307 -4.232 -20.098 1.00 93.62 135 TYR A O 1
ATOM 1035 N N . ARG A 1 136 ? 13.475 -4.563 -17.890 1.00 93.50 136 ARG A N 1
ATOM 1036 C CA . ARG A 1 136 ? 14.774 -3.887 -17.781 1.00 93.50 136 ARG A CA 1
ATOM 1037 C C . ARG A 1 136 ? 15.872 -4.609 -18.557 1.00 93.50 136 ARG A C 1
ATOM 1039 O O . ARG A 1 136 ? 16.707 -3.948 -19.177 1.00 93.50 136 ARG A O 1
ATOM 1046 N N . GLN A 1 137 ? 15.898 -5.938 -18.504 1.00 91.75 137 GLN A N 1
ATOM 1047 C CA . GLN A 1 137 ? 16.873 -6.739 -19.234 1.00 91.75 137 GLN A CA 1
ATOM 1048 C C . GLN A 1 137 ? 16.709 -6.546 -20.745 1.00 91.75 137 GLN A C 1
ATOM 1050 O O . GLN A 1 137 ? 17.692 -6.229 -21.413 1.00 91.75 137 GLN A O 1
ATOM 1055 N N . VAL A 1 138 ? 15.472 -6.621 -21.248 1.00 88.88 138 VAL A N 1
ATOM 1056 C CA . VAL A 1 138 ? 15.114 -6.349 -22.649 1.00 88.88 138 VAL A CA 1
ATOM 1057 C C . VAL A 1 138 ? 15.524 -4.935 -23.067 1.00 88.88 138 VAL A C 1
ATOM 1059 O O . VAL A 1 138 ? 16.160 -4.742 -24.103 1.00 88.88 138 VAL A O 1
ATOM 1062 N N . ALA A 1 139 ? 15.203 -3.937 -22.240 1.00 86.50 139 ALA A N 1
ATOM 1063 C CA . ALA A 1 139 ? 15.519 -2.536 -22.504 1.00 86.50 139 ALA A CA 1
ATOM 1064 C C . ALA A 1 139 ? 17.034 -2.264 -22.522 1.00 86.50 139 ALA A C 1
ATOM 1066 O O . ALA A 1 139 ? 17.498 -1.353 -23.209 1.00 86.50 139 ALA A O 1
ATOM 1067 N N . LYS A 1 140 ? 17.824 -3.050 -21.779 1.00 84.00 140 LYS A N 1
ATOM 1068 C CA . LYS A 1 140 ? 19.285 -2.929 -21.749 1.00 84.00 140 LYS A CA 1
ATOM 1069 C C . LYS A 1 140 ? 19.938 -3.507 -23.003 1.00 84.00 140 LYS A C 1
ATOM 1071 O O . LYS A 1 140 ? 20.960 -2.973 -23.431 1.00 84.00 140 LYS A O 1
ATOM 1076 N N . THR A 1 141 ? 19.412 -4.599 -23.558 1.00 79.00 141 THR A N 1
ATOM 1077 C CA . THR A 1 141 ? 20.159 -5.388 -24.543 1.00 79.00 141 THR A CA 1
ATOM 1078 C C . THR A 1 141 ? 20.252 -4.774 -25.936 1.00 79.00 141 THR A C 1
ATOM 1080 O O . THR A 1 141 ? 21.177 -5.159 -26.632 1.00 79.00 141 THR A O 1
ATOM 1083 N N . ARG A 1 142 ? 19.422 -3.797 -26.354 1.00 63.12 142 ARG A N 1
ATOM 1084 C CA . ARG A 1 142 ? 19.416 -3.135 -27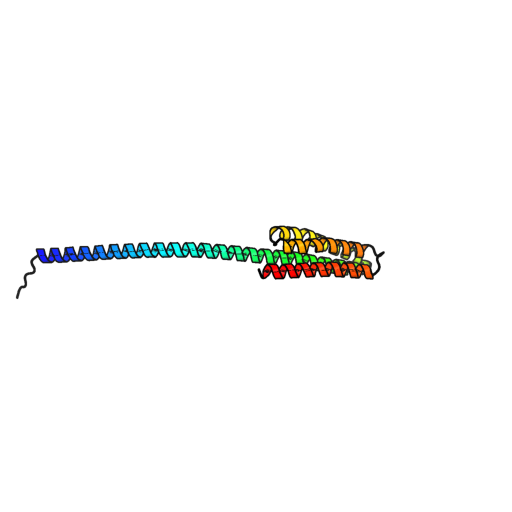.700 1.00 63.12 142 ARG A CA 1
ATOM 1085 C C . ARG A 1 142 ? 19.344 -4.052 -28.939 1.00 63.12 142 ARG A C 1
ATOM 1087 O O . ARG A 1 142 ? 19.043 -3.583 -30.025 1.00 63.12 142 ARG A O 1
ATOM 1094 N N . GLU A 1 143 ? 19.606 -5.335 -28.769 1.00 61.50 143 GLU A N 1
ATOM 1095 C CA . GLU A 1 143 ? 19.623 -6.415 -29.749 1.00 61.50 143 GLU A CA 1
ATOM 1096 C C . GLU A 1 143 ? 18.206 -6.950 -30.014 1.00 61.50 143 GLU A C 1
ATOM 1098 O O . GLU A 1 143 ? 17.976 -7.760 -30.906 1.00 61.50 143 GLU A O 1
ATOM 1103 N N . TRP A 1 144 ? 17.234 -6.511 -29.213 1.00 65.62 144 TRP A N 1
ATOM 1104 C CA . TRP A 1 144 ? 15.852 -6.956 -29.285 1.00 65.62 144 TRP A CA 1
ATOM 1105 C C . TRP A 1 144 ? 15.055 -5.964 -30.124 1.00 65.62 144 TRP A C 1
ATOM 1107 O O . TRP A 1 144 ? 15.239 -4.756 -29.997 1.00 65.62 144 TRP A O 1
ATOM 1117 N N . SER A 1 145 ? 14.165 -6.479 -30.973 1.00 75.56 145 SER A N 1
ATOM 1118 C CA . SER A 1 145 ? 13.280 -5.637 -31.774 1.00 75.56 145 SER A CA 1
ATOM 1119 C C . SER A 1 145 ? 12.410 -4.754 -30.878 1.00 75.56 145 SER A C 1
ATOM 1121 O O . SER A 1 145 ? 12.009 -5.174 -29.787 1.00 75.56 145 SER A O 1
ATOM 1123 N N . ASP A 1 146 ? 12.048 -3.566 -31.370 1.00 83.25 146 ASP A N 1
ATOM 1124 C CA . ASP A 1 146 ? 11.112 -2.658 -30.689 1.00 83.25 146 ASP A CA 1
ATOM 1125 C C . ASP A 1 146 ? 9.825 -3.384 -30.260 1.00 83.25 146 ASP A C 1
ATOM 1127 O O . ASP A 1 146 ? 9.277 -3.115 -29.192 1.00 83.25 146 ASP A O 1
ATOM 1131 N N . ALA A 1 147 ? 9.391 -4.383 -31.039 1.00 87.06 147 ALA A N 1
ATOM 1132 C CA . ALA A 1 147 ? 8.257 -5.241 -30.713 1.00 87.06 147 ALA A CA 1
ATOM 1133 C C . ALA A 1 147 ? 8.420 -5.977 -29.371 1.00 87.06 147 ALA A C 1
ATOM 1135 O O . ALA A 1 147 ? 7.502 -5.940 -28.554 1.00 87.06 147 ALA A O 1
ATOM 1136 N N . LYS A 1 148 ? 9.584 -6.582 -29.094 1.00 89.62 148 LYS A N 1
ATOM 1137 C CA . LYS A 1 148 ? 9.822 -7.280 -27.818 1.00 89.62 148 LYS A CA 1
ATOM 1138 C C . LYS A 1 148 ? 9.905 -6.318 -26.636 1.00 89.62 148 LYS A C 1
ATOM 1140 O O . LYS A 1 148 ? 9.472 -6.642 -25.534 1.00 89.62 148 LYS A O 1
ATOM 1145 N N . VAL A 1 149 ? 10.462 -5.127 -26.852 1.00 89.88 149 VAL A N 1
ATOM 1146 C CA . VAL A 1 149 ? 10.537 -4.086 -25.817 1.00 89.88 149 VAL A CA 1
ATOM 1147 C C . VAL A 1 149 ? 9.133 -3.613 -25.433 1.00 89.88 149 VAL A C 1
ATOM 1149 O O . VAL A 1 149 ? 8.820 -3.469 -24.250 1.00 89.88 149 VAL A O 1
ATOM 1152 N N . VAL A 1 150 ? 8.274 -3.402 -26.433 1.00 91.19 150 VAL A N 1
ATOM 1153 C CA . VAL A 1 150 ? 6.866 -3.043 -26.238 1.00 91.19 150 VAL A CA 1
ATOM 1154 C C . VAL A 1 150 ? 6.096 -4.179 -25.563 1.00 91.19 150 VAL A C 1
ATOM 1156 O O . VAL A 1 150 ? 5.320 -3.918 -24.645 1.00 91.19 150 VAL A O 1
ATOM 1159 N N . GLU A 1 151 ? 6.324 -5.428 -25.965 1.00 94.19 151 GLU A N 1
ATOM 1160 C CA . GLU A 1 151 ? 5.715 -6.612 -25.353 1.00 94.19 151 GLU A CA 1
ATOM 1161 C C . GLU A 1 151 ? 6.054 -6.715 -23.862 1.00 94.19 151 GLU A C 1
ATOM 1163 O O . GLU A 1 151 ? 5.140 -6.695 -23.034 1.00 94.19 151 GLU A O 1
ATOM 1168 N N . ALA A 1 152 ? 7.341 -6.684 -23.507 1.00 93.44 152 ALA A N 1
ATOM 1169 C CA . ALA A 1 152 ? 7.791 -6.756 -22.118 1.00 93.44 152 ALA A CA 1
ATOM 1170 C C . ALA A 1 152 ? 7.249 -5.591 -21.267 1.00 93.44 152 ALA A C 1
ATOM 1172 O O . ALA A 1 152 ? 6.782 -5.791 -20.143 1.00 93.44 152 ALA A O 1
ATOM 1173 N N . ARG A 1 153 ? 7.213 -4.365 -21.817 1.00 94.38 153 ARG A N 1
ATOM 1174 C CA . ARG A 1 153 ? 6.576 -3.211 -21.156 1.00 94.38 153 ARG A CA 1
ATOM 1175 C C . ARG A 1 153 ? 5.090 -3.462 -20.902 1.00 94.38 153 ARG A C 1
ATOM 1177 O O . ARG A 1 153 ? 4.584 -3.158 -19.817 1.00 94.38 153 ARG A O 1
ATOM 1184 N N . ASN A 1 154 ? 4.374 -3.972 -21.901 1.00 95.69 154 ASN A N 1
ATOM 1185 C CA . ASN A 1 154 ? 2.941 -4.232 -21.813 1.00 95.69 154 ASN A CA 1
ATOM 1186 C C . ASN A 1 154 ? 2.633 -5.356 -20.823 1.00 95.69 154 ASN A C 1
ATOM 1188 O O . ASN A 1 154 ? 1.607 -5.309 -20.148 1.00 95.69 154 ASN A O 1
ATOM 1192 N N . GLU A 1 155 ? 3.486 -6.369 -20.722 1.00 97.00 155 GLU A N 1
ATOM 1193 C CA . GLU A 1 155 ? 3.353 -7.440 -19.734 1.00 97.00 155 GLU A CA 1
ATOM 1194 C C . GLU A 1 155 ? 3.602 -6.949 -18.312 1.00 97.00 155 GLU A C 1
ATOM 1196 O O . GLU A 1 155 ? 2.754 -7.176 -17.445 1.00 97.00 155 GLU A O 1
ATOM 1201 N N . ALA A 1 156 ? 4.679 -6.190 -18.086 1.00 94.75 156 ALA A N 1
ATOM 1202 C CA . ALA A 1 156 ? 4.933 -5.545 -16.801 1.00 94.75 156 ALA A CA 1
ATOM 1203 C C . ALA A 1 156 ? 3.758 -4.635 -16.392 1.00 94.75 156 ALA A C 1
ATOM 1205 O O . ALA A 1 156 ? 3.235 -4.741 -15.284 1.00 94.75 156 ALA A O 1
ATOM 1206 N N . SER A 1 157 ? 3.253 -3.812 -17.316 1.00 95.31 157 SER A N 1
ATOM 1207 C CA . SER A 1 157 ? 2.114 -2.914 -17.064 1.00 95.31 157 SER A CA 1
ATOM 1208 C C . SER A 1 157 ? 0.812 -3.676 -16.772 1.00 95.31 157 SER A C 1
ATOM 1210 O O . SER A 1 157 ? 0.036 -3.291 -15.891 1.00 95.31 157 SER A O 1
ATOM 1212 N N . ARG A 1 158 ? 0.570 -4.794 -17.472 1.00 97.44 158 ARG A N 1
ATOM 1213 C CA . ARG A 1 158 ? -0.567 -5.688 -17.199 1.00 97.44 158 ARG A CA 1
ATOM 1214 C C . ARG A 1 158 ? -0.446 -6.343 -15.825 1.00 97.44 158 ARG A C 1
ATOM 1216 O O . ARG A 1 158 ? -1.454 -6.456 -15.132 1.00 97.44 158 ARG A O 1
ATOM 1223 N N . ALA A 1 159 ? 0.755 -6.734 -15.407 1.00 96.31 159 ALA A N 1
ATOM 1224 C CA . ALA A 1 159 ? 0.985 -7.284 -14.075 1.00 96.31 159 ALA A CA 1
ATOM 1225 C C . ALA A 1 159 ? 0.712 -6.253 -12.974 1.00 96.31 159 ALA A C 1
ATOM 1227 O O . ALA A 1 159 ? -0.031 -6.563 -12.046 1.00 96.31 159 ALA A O 1
ATOM 1228 N N . VAL A 1 160 ? 1.194 -5.013 -13.128 1.00 96.56 160 VAL A N 1
ATOM 1229 C CA . VAL A 1 160 ? 0.864 -3.909 -12.205 1.00 96.56 160 VAL A CA 1
ATOM 1230 C C . VAL A 1 160 ? -0.647 -3.687 -12.141 1.00 96.56 160 VAL A C 1
ATOM 1232 O O . VAL A 1 160 ? -1.213 -3.559 -11.061 1.00 96.56 160 VAL A O 1
ATOM 1235 N N . SER A 1 161 ? -1.332 -3.722 -13.285 1.00 96.69 161 SER A N 1
ATOM 1236 C CA . SER A 1 161 ? -2.791 -3.572 -13.329 1.00 96.69 161 SER A CA 1
ATOM 1237 C C . SER A 1 161 ? -3.527 -4.705 -12.604 1.00 96.69 161 SER A C 1
ATOM 1239 O O . SER A 1 161 ? -4.527 -4.451 -11.937 1.00 96.69 161 SER A O 1
ATOM 1241 N N . ARG A 1 162 ? -3.053 -5.955 -12.716 1.00 97.06 162 ARG A N 1
ATOM 1242 C CA . ARG A 1 162 ? -3.614 -7.098 -11.971 1.00 97.06 162 ARG A CA 1
ATOM 1243 C C . ARG A 1 162 ? -3.412 -6.940 -10.468 1.00 97.06 162 ARG A C 1
ATOM 1245 O O . ARG A 1 162 ? -4.359 -7.158 -9.722 1.00 97.06 162 ARG A O 1
ATOM 1252 N N . PHE A 1 163 ? -2.224 -6.510 -10.048 1.00 96.94 163 PHE A N 1
ATOM 1253 C CA . PHE A 1 163 ? -1.943 -6.194 -8.650 1.00 96.94 163 PHE A CA 1
ATOM 1254 C C . PHE A 1 163 ? -2.883 -5.106 -8.114 1.00 96.94 163 PHE A C 1
ATOM 1256 O O . PHE A 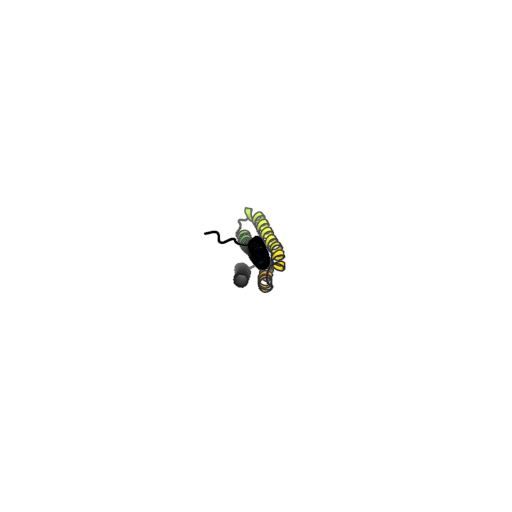1 163 ? -3.527 -5.308 -7.092 1.00 96.94 163 PHE A O 1
ATOM 1263 N N . LEU A 1 164 ? -3.051 -3.993 -8.837 1.00 96.06 164 LEU A N 1
ATOM 1264 C CA . LEU A 1 164 ? -3.946 -2.907 -8.419 1.00 96.06 164 LEU A CA 1
ATOM 1265 C C . LEU A 1 164 ? -5.406 -3.359 -8.267 1.00 96.06 164 LEU A C 1
ATOM 1267 O O . LEU A 1 164 ? -6.080 -2.921 -7.339 1.00 96.06 164 LEU A O 1
ATOM 1271 N N . ARG A 1 165 ? -5.883 -4.259 -9.137 1.00 96.12 165 ARG A N 1
ATOM 1272 C CA . ARG A 1 165 ? -7.220 -4.863 -8.998 1.00 96.12 165 ARG A CA 1
ATOM 1273 C C . ARG A 1 165 ? -7.317 -5.771 -7.775 1.00 96.12 165 ARG A C 1
ATOM 1275 O O . ARG A 1 165 ? -8.307 -5.704 -7.062 1.00 96.12 165 ARG A O 1
ATOM 1282 N N . ALA A 1 166 ? -6.296 -6.586 -7.511 1.00 94.62 166 ALA A N 1
ATOM 1283 C CA . ALA A 1 166 ? -6.262 -7.409 -6.303 1.00 94.62 166 ALA A CA 1
ATOM 1284 C C . ALA A 1 166 ? -6.296 -6.533 -5.038 1.00 94.62 166 ALA A C 1
ATOM 1286 O O . ALA A 1 166 ? -7.033 -6.834 -4.104 1.00 94.62 166 ALA A O 1
ATOM 1287 N N . CYS A 1 167 ? -5.567 -5.412 -5.037 1.00 93.94 167 CYS A N 1
ATOM 1288 C CA . CYS A 1 167 ? -5.605 -4.436 -3.950 1.00 93.94 167 CYS A CA 1
ATOM 1289 C C . CYS A 1 167 ? -6.986 -3.805 -3.769 1.00 93.94 167 CYS A C 1
ATOM 1291 O O . CYS A 1 167 ? -7.410 -3.656 -2.629 1.00 93.94 167 CYS A O 1
ATOM 1293 N N . SER A 1 168 ? -7.687 -3.431 -4.849 1.00 93.06 168 SER A N 1
ATOM 1294 C CA . SER A 1 168 ? -9.033 -2.858 -4.713 1.00 93.06 168 SER A CA 1
ATOM 1295 C C . SER A 1 168 ? -10.003 -3.875 -4.121 1.00 93.06 168 SER A C 1
ATOM 1297 O O . SER A 1 168 ? -10.656 -3.570 -3.134 1.00 93.06 168 SER A O 1
ATOM 1299 N N . THR A 1 169 ? -10.012 -5.108 -4.641 1.00 93.19 169 THR A N 1
ATOM 1300 C CA . THR A 1 169 ? -10.858 -6.185 -4.106 1.00 93.19 169 THR A CA 1
ATOM 1301 C C . THR A 1 169 ? -10.569 -6.441 -2.626 1.00 93.19 169 THR A C 1
ATOM 1303 O O . THR A 1 169 ? -11.490 -6.487 -1.825 1.00 93.19 169 THR A O 1
ATOM 1306 N N . ALA A 1 170 ? -9.294 -6.512 -2.236 1.00 90.38 170 ALA A N 1
ATOM 1307 C CA . ALA A 1 170 ? -8.894 -6.763 -0.851 1.00 90.38 170 ALA A CA 1
ATOM 1308 C C . ALA A 1 170 ? -9.131 -5.587 0.118 1.00 90.38 170 ALA A C 1
ATOM 1310 O O . ALA A 1 170 ? -8.943 -5.750 1.324 1.00 90.38 170 ALA A O 1
ATOM 1311 N N . LEU A 1 171 ? -9.433 -4.386 -0.386 1.00 87.19 171 LEU A N 1
ATOM 1312 C CA . LEU A 1 171 ? -9.807 -3.228 0.434 1.00 87.19 171 LEU A CA 1
ATOM 1313 C C . LEU A 1 171 ? -11.324 -3.077 0.586 1.00 87.19 171 LEU A C 1
ATOM 1315 O O . LEU A 1 171 ? -11.750 -2.378 1.508 1.00 87.19 171 LEU A O 1
ATOM 1319 N N . ASP A 1 172 ? -12.092 -3.695 -0.314 1.00 83.38 172 ASP A N 1
ATOM 1320 C CA . ASP A 1 172 ? -13.555 -3.740 -0.278 1.00 83.38 172 ASP A CA 1
ATOM 1321 C C . ASP A 1 172 ? -14.083 -4.886 0.618 1.00 83.38 172 ASP A C 1
ATOM 1323 O O . ASP A 1 172 ? -15.246 -4.851 1.025 1.00 83.38 172 ASP A O 1
ATOM 1327 N N . GLU A 1 173 ? -13.229 -5.866 0.946 1.00 71.94 173 GLU A N 1
ATOM 1328 C CA . GLU A 1 173 ? -13.446 -6.951 1.928 1.00 71.94 173 GLU A CA 1
ATOM 1329 C C . GLU A 1 173 ? -13.110 -6.538 3.376 1.00 71.94 173 GLU A C 1
ATOM 1331 O O . GLU A 1 173 ? -13.902 -6.884 4.286 1.00 71.94 173 GLU A O 1
#

Foldseek 3Di:
DPPDDDVVNVVVVVVVVVVVVVVVVVVVVVVVVVVVVVVVVVVVVVVVVVVVVVVVVVLLVLLVVLLVQLLVLLVQLLVLLVCLLPDDPVCNVVSLVSNVVSLVSNVVSLVSCVVSPDPQLSVLSVVLSVLSVVLSVQSPPVPDDPVVNVVSSVSSVVSSVSSVVSSVVR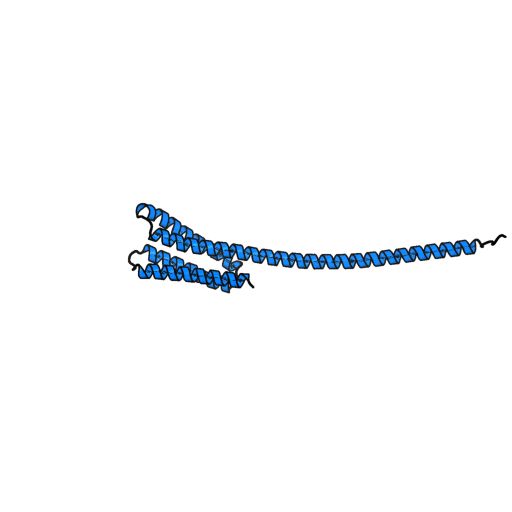SVD

Secondary structure (DSSP, 8-state):
------HHHHHHHHHHHHHHHHHHHHHHHHHHHHHHHHHHHHHHHHHHHHHHHHHHHHHHHHHHHHHHHHHHHHHHHHHHHHHHHH--TTTHHHHHHHHHHHHHHHHHHHHHHHHHS-HHHHHHHHHHHHHHHHHHHHHHHS-S-HHHHHHHHHHHHHHHHHHHHHHHHHHH-

Radius of gyration: 37.25 Å; chains: 1; bounding box: 83×35×107 Å

pLDDT: mean 88.98, std 9.2, range [45.0, 97.62]